Protein AF-A0A830CM87-F1 (afdb_monomer_lite)

Radius of gyration: 23.85 Å; chains: 1; bounding box: 77×31×30 Å

InterPro domains:
  IPR001005 SANT/Myb domain [cd00167] (1-40)
  IPR009057 Homedomain-like superfamily [SSF46689] (1-47)
  IPR044636 Transcription factor RADIALIS-like [PTHR43952] (1-66)

Organism: NCBI:txid374723

pLDDT: mean 82.67, std 16.35, range [39.31, 95.75]

Secondary structure (DSSP, 8-state):
-HHHHHHHS-TTSTTHHHHHHHHHSSS-HHHHHHHHHHHHHHHHHHHTT-SPPP-------------------

Foldseek 3Di:
DLVVLCVVQDPVRPVSLCSSCVVVVPDHSVRSVVVVVVVVVVVVCVVVCVDPDPPDDPPDPPPPPDPPDPDDD

Structure (mmCIF, N/CA/C/O backbone):
data_AF-A0A830CM87-F1
#
_entry.id   AF-A0A830CM87-F1
#
loop_
_atom_site.group_PDB
_atom_site.id
_atom_site.type_symbol
_atom_site.label_atom_id
_atom_site.label_alt_id
_atom_site.label_comp_id
_atom_site.label_asym_id
_atom_site.label_entity_id
_atom_site.label_seq_id
_atom_site.pdbx_PDB_ins_code
_atom_site.Cartn_x
_atom_site.Cartn_y
_atom_site.Cartn_z
_atom_site.occupancy
_atom_site.B_iso_or_equiv
_atom_site.auth_seq_id
_atom_site.auth_comp_id
_atom_site.auth_asym_id
_atom_site.auth_atom_id
_atom_site.pdbx_PDB_model_num
ATOM 1 N N . MET A 1 1 ? -1.686 8.603 -5.697 1.00 76.62 1 MET A N 1
ATOM 2 C CA . MET A 1 1 ? -0.404 8.260 -6.366 1.00 76.62 1 MET A CA 1
ATOM 3 C C . MET A 1 1 ? 0.071 6.864 -5.971 1.00 76.62 1 MET A C 1
A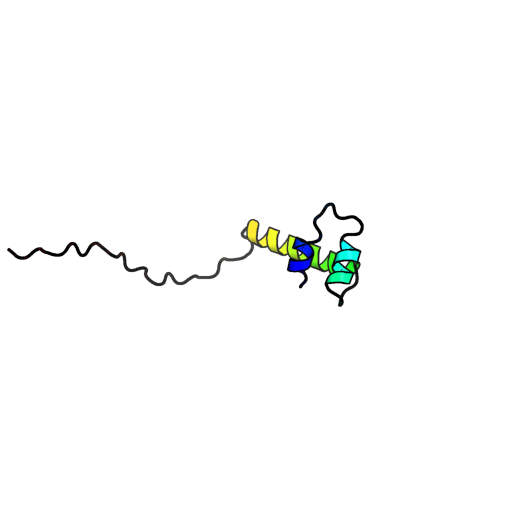TOM 5 O O . MET A 1 1 ? 0.359 6.080 -6.863 1.00 76.62 1 MET A O 1
ATOM 9 N N . PHE A 1 2 ? 0.164 6.524 -4.676 1.00 88.44 2 PHE A N 1
ATOM 10 C CA . PHE A 1 2 ? 0.569 5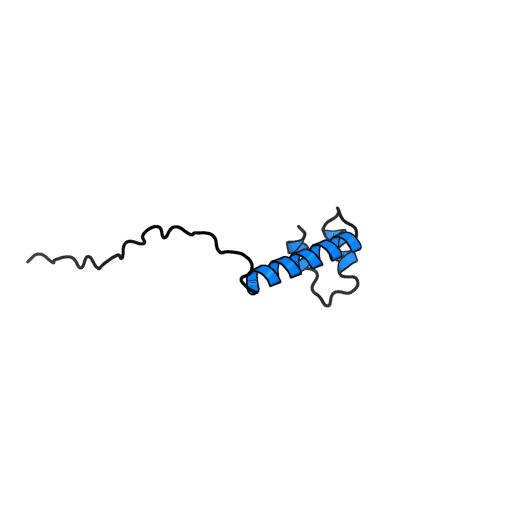.175 -4.245 1.00 88.44 2 PHE A CA 1
ATOM 11 C C . PHE A 1 2 ? -0.570 4.155 -4.395 1.00 88.44 2 PHE A C 1
ATOM 13 O O . PHE A 1 2 ? -0.379 3.081 -4.951 1.00 88.44 2 PHE A O 1
ATOM 20 N N . GLU A 1 3 ? -1.771 4.527 -3.971 1.00 89.12 3 GLU A N 1
ATOM 21 C CA . GLU A 1 3 ? -2.994 3.725 -4.019 1.00 89.12 3 GLU A CA 1
ATOM 22 C C . GLU A 1 3 ? -3.426 3.455 -5.464 1.00 89.12 3 GLU A C 1
ATOM 24 O O . GLU A 1 3 ? -3.747 2.323 -5.815 1.00 89.12 3 GLU A O 1
ATOM 29 N N . ASP A 1 4 ? -3.333 4.471 -6.327 1.00 90.62 4 ASP A N 1
ATOM 30 C CA . ASP A 1 4 ? -3.576 4.321 -7.767 1.00 90.62 4 ASP A CA 1
ATOM 31 C C . ASP A 1 4 ? -2.611 3.300 -8.386 1.00 90.62 4 ASP A C 1
ATOM 33 O O . ASP A 1 4 ? -3.000 2.477 -9.210 1.00 90.62 4 ASP A O 1
ATOM 37 N N . ALA A 1 5 ? -1.346 3.306 -7.953 1.00 91.81 5 ALA A N 1
ATOM 38 C CA . ALA A 1 5 ? -0.365 2.334 -8.410 1.00 91.81 5 ALA A CA 1
ATOM 39 C C . ALA A 1 5 ? -0.650 0.924 -7.854 1.00 91.81 5 ALA A C 1
ATOM 41 O O . ALA A 1 5 ? -0.447 -0.053 -8.571 1.00 91.81 5 ALA A O 1
ATOM 42 N N . LEU A 1 6 ? -1.179 0.790 -6.631 1.00 92.38 6 LEU A N 1
ATOM 43 C CA . LEU A 1 6 ? -1.638 -0.501 -6.095 1.00 92.38 6 LEU A CA 1
ATOM 44 C C . LEU A 1 6 ? -2.828 -1.078 -6.872 1.00 92.38 6 LEU A C 1
ATOM 46 O O . LEU A 1 6 ? -2.956 -2.298 -6.940 1.00 92.38 6 LEU A O 1
ATOM 50 N N . ALA A 1 7 ? -3.675 -0.226 -7.457 1.00 91.25 7 ALA A N 1
ATOM 51 C CA . ALA A 1 7 ? -4.789 -0.658 -8.301 1.00 91.25 7 ALA A CA 1
ATOM 52 C C . ALA A 1 7 ? -4.325 -1.199 -9.666 1.00 91.25 7 ALA A C 1
ATOM 54 O O . ALA A 1 7 ? -4.992 -2.055 -10.243 1.00 91.25 7 ALA A O 1
ATOM 55 N N . VAL A 1 8 ? -3.188 -0.714 -10.177 1.00 92.62 8 VAL A N 1
ATOM 56 C CA . VAL A 1 8 ? -2.598 -1.158 -11.453 1.00 92.62 8 VAL A CA 1
ATOM 57 C C . VAL A 1 8 ? -1.697 -2.384 -11.273 1.00 92.62 8 VAL A C 1
ATOM 59 O O . VAL A 1 8 ? -1.725 -3.287 -12.103 1.00 92.62 8 VAL A O 1
ATOM 62 N N . TYR A 1 9 ? -0.897 -2.419 -10.202 1.00 92.25 9 TYR A N 1
ATOM 63 C CA . TYR A 1 9 ? 0.045 -3.502 -9.906 1.00 92.25 9 TYR A CA 1
ATOM 64 C C . TYR A 1 9 ? -0.473 -4.359 -8.746 1.00 92.25 9 TYR A C 1
ATOM 66 O O . TYR A 1 9 ? -0.229 -4.084 -7.559 1.00 92.25 9 TYR A O 1
ATOM 74 N N . ASP A 1 10 ? -1.196 -5.414 -9.108 1.00 90.50 10 ASP A N 1
ATOM 75 C CA . ASP A 1 10 ? -1.751 -6.394 -8.180 1.00 90.50 10 ASP A CA 1
ATOM 76 C C . ASP A 1 10 ? -0.668 -7.241 -7.479 1.00 90.50 10 ASP A C 1
ATOM 78 O O . ASP A 1 10 ? 0.536 -7.019 -7.620 1.00 90.50 10 ASP A O 1
ATOM 82 N N . ARG A 1 11 ? -1.096 -8.204 -6.655 1.00 88.88 11 ARG A N 1
ATOM 83 C CA . ARG A 1 11 ? -0.185 -9.045 -5.860 1.00 88.88 11 ARG A CA 1
ATOM 84 C C . ARG A 1 11 ? 0.626 -10.034 -6.697 1.00 88.88 11 ARG A C 1
ATOM 86 O O . ARG A 1 11 ? 1.703 -10.416 -6.249 1.00 88.88 11 ARG A O 1
ATOM 93 N N . ASP A 1 12 ? 0.123 -10.415 -7.866 1.00 91.94 12 ASP A N 1
ATOM 94 C CA . ASP A 1 12 ? 0.726 -11.435 -8.728 1.00 91.94 12 ASP A CA 1
ATOM 95 C C . ASP A 1 12 ? 1.673 -10.821 -9.771 1.00 91.94 12 ASP A C 1
ATOM 97 O O . ASP A 1 12 ? 2.433 -11.529 -10.432 1.00 91.94 12 ASP A O 1
ATOM 101 N N . THR A 1 13 ? 1.678 -9.490 -9.881 1.00 93.25 13 THR A N 1
ATOM 102 C CA . THR A 1 13 ? 2.604 -8.718 -10.707 1.00 93.25 13 THR A CA 1
ATOM 103 C C . THR A 1 13 ? 4.069 -9.053 -10.362 1.00 93.25 13 THR A C 1
ATOM 105 O O . THR A 1 13 ? 4.524 -8.769 -9.248 1.00 93.25 13 THR A O 1
ATOM 108 N N . PRO A 1 14 ? 4.867 -9.582 -11.311 1.00 94.62 14 PRO A N 1
ATOM 109 C CA . PRO A 1 14 ? 6.302 -9.776 -11.119 1.00 94.62 14 PRO A CA 1
ATOM 110 C C . PRO A 1 14 ? 7.004 -8.451 -10.823 1.00 94.62 14 PRO A C 1
ATOM 112 O O . PRO A 1 14 ? 6.631 -7.408 -11.361 1.00 94.62 14 PRO A O 1
ATOM 115 N N . ASP A 1 15 ? 8.015 -8.474 -9.953 1.00 93.75 15 ASP A N 1
ATOM 116 C CA . ASP A 1 15 ? 8.768 -7.277 -9.552 1.00 93.75 15 ASP A CA 1
ATOM 117 C C . ASP A 1 15 ? 7.882 -6.110 -9.078 1.00 93.75 15 ASP A C 1
ATOM 119 O O . ASP A 1 15 ? 8.242 -4.936 -9.207 1.00 93.75 15 ASP A O 1
ATOM 123 N N . ARG A 1 16 ? 6.719 -6.432 -8.489 1.00 94.88 16 ARG A N 1
ATOM 124 C CA . ARG A 1 16 ? 5.682 -5.487 -8.048 1.00 94.88 16 ARG A CA 1
ATOM 125 C C . ARG A 1 16 ? 6.240 -4.229 -7.386 1.00 94.88 16 ARG A C 1
ATOM 127 O O . ARG A 1 16 ? 5.857 -3.119 -7.743 1.00 94.88 16 ARG A O 1
ATOM 134 N N . TRP A 1 17 ? 7.154 -4.397 -6.431 1.00 94.75 17 TRP A N 1
ATOM 135 C CA . TRP A 1 17 ? 7.716 -3.291 -5.652 1.00 94.75 17 TRP A CA 1
ATOM 136 C C . TRP A 1 17 ? 8.563 -2.338 -6.492 1.00 94.75 17 TRP A C 1
ATOM 138 O O . TRP A 1 17 ? 8.485 -1.127 -6.297 1.00 94.75 17 TRP A O 1
ATOM 148 N N . HIS A 1 18 ? 9.317 -2.860 -7.460 1.00 94.56 18 HIS A N 1
ATOM 149 C CA . HIS A 1 18 ? 10.079 -2.040 -8.397 1.00 94.56 18 HIS A CA 1
ATOM 150 C C . HIS A 1 18 ? 9.144 -1.284 -9.346 1.00 94.56 18 HIS A C 1
ATOM 152 O O . HIS A 1 18 ? 9.348 -0.095 -9.585 1.00 94.56 18 HIS A O 1
ATOM 158 N N . ASN A 1 19 ? 8.080 -1.933 -9.827 1.00 92.94 19 ASN A N 1
ATOM 159 C CA . ASN A 1 19 ? 7.071 -1.293 -10.675 1.00 92.94 19 ASN A CA 1
ATOM 160 C C . ASN A 1 19 ? 6.322 -0.171 -9.936 1.00 92.94 19 ASN A C 1
ATOM 162 O O . ASN A 1 19 ? 6.180 0.933 -10.467 1.00 92.94 19 ASN A O 1
ATOM 166 N N . LEU A 1 20 ? 5.932 -0.413 -8.682 1.00 92.69 20 LEU A N 1
ATOM 167 C CA . LEU A 1 20 ? 5.331 0.582 -7.791 1.00 92.69 20 LEU A CA 1
ATOM 168 C C . LEU A 1 20 ? 6.272 1.761 -7.523 1.00 92.69 20 LEU A C 1
ATOM 170 O O . LEU A 1 20 ? 5.864 2.911 -7.662 1.00 92.69 20 LEU A O 1
ATOM 174 N N . ALA A 1 21 ? 7.535 1.497 -7.180 1.00 93.62 21 ALA A N 1
ATOM 175 C CA . ALA A 1 21 ? 8.543 2.536 -6.964 1.00 93.62 21 ALA A CA 1
ATOM 176 C C . ALA A 1 21 ? 8.708 3.429 -8.197 1.00 93.62 21 ALA A C 1
ATOM 178 O O . ALA A 1 21 ? 8.714 4.657 -8.089 1.00 93.62 21 ALA A O 1
ATOM 179 N N . ARG A 1 22 ? 8.748 2.816 -9.383 1.00 92.69 22 ARG A N 1
ATOM 180 C CA . ARG A 1 22 ? 8.866 3.532 -10.655 1.00 92.69 22 ARG A CA 1
ATOM 181 C C . ARG A 1 22 ? 7.627 4.368 -10.977 1.00 92.69 22 ARG A C 1
ATOM 183 O O . ARG A 1 22 ? 7.771 5.469 -11.495 1.00 92.69 22 ARG A O 1
ATOM 190 N N . ALA A 1 23 ? 6.431 3.873 -10.655 1.00 91.00 23 ALA A N 1
ATOM 191 C CA . ALA A 1 23 ? 5.175 4.596 -10.860 1.00 91.00 23 ALA A CA 1
ATOM 192 C C . ALA A 1 23 ? 4.993 5.770 -9.884 1.00 91.00 23 ALA A C 1
ATOM 194 O O . ALA A 1 23 ? 4.490 6.821 -10.267 1.00 91.00 23 ALA A O 1
ATOM 195 N N . VAL A 1 24 ? 5.431 5.607 -8.634 1.00 88.19 24 VAL A N 1
ATOM 196 C CA . VAL A 1 24 ? 5.358 6.645 -7.591 1.00 88.19 24 VAL A CA 1
ATOM 197 C C . VAL A 1 24 ? 6.4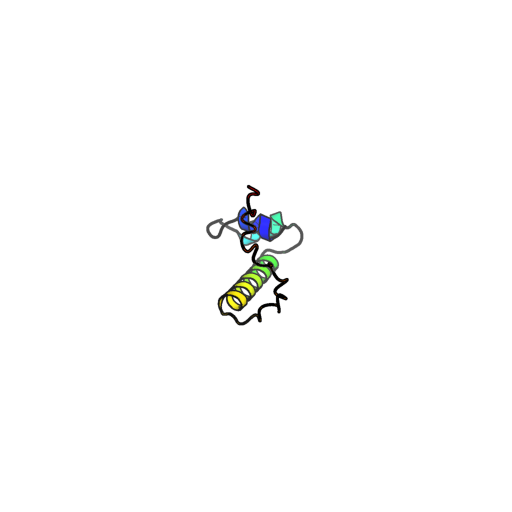87 7.678 -7.737 1.00 88.19 24 VAL A C 1
ATOM 199 O O . VAL A 1 24 ? 6.379 8.793 -7.226 1.00 88.19 24 VAL A O 1
ATOM 202 N N . GLY A 1 25 ? 7.578 7.322 -8.425 1.00 85.00 25 GLY A N 1
ATOM 203 C CA . GLY A 1 25 ? 8.643 8.224 -8.884 1.00 85.00 25 GLY A CA 1
ATOM 204 C C . GLY A 1 25 ? 9.519 8.855 -7.794 1.00 85.00 25 GLY A C 1
ATOM 205 O O . GLY A 1 25 ? 10.465 9.566 -8.115 1.00 85.00 25 GLY A O 1
ATOM 206 N N . SER A 1 26 ? 9.222 8.617 -6.513 1.00 81.44 26 SER A N 1
ATOM 207 C CA . SER A 1 26 ? 9.817 9.333 -5.370 1.00 81.44 26 SER A CA 1
ATOM 208 C C . SER A 1 26 ? 10.352 8.425 -4.258 1.00 81.44 26 SER A C 1
ATOM 210 O O . SER A 1 26 ? 10.799 8.928 -3.230 1.00 81.44 26 SER A O 1
ATOM 212 N N . LYS A 1 27 ? 10.281 7.099 -4.427 1.00 86.50 27 LYS A N 1
ATOM 213 C CA . LYS A 1 27 ? 10.602 6.110 -3.387 1.00 86.50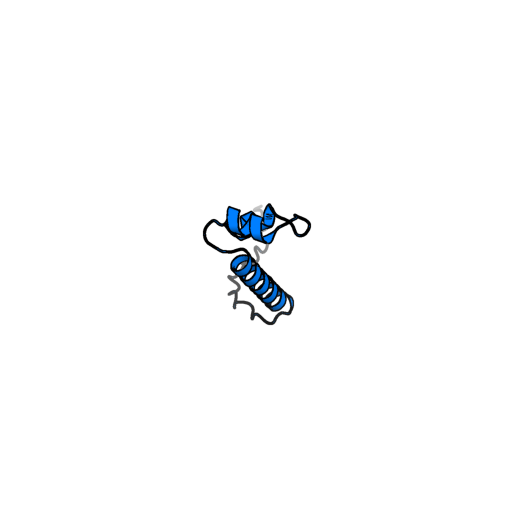 27 LYS A CA 1
ATOM 214 C C . LYS A 1 27 ? 11.344 4.915 -3.973 1.00 86.50 27 LYS A C 1
ATOM 216 O O . LYS A 1 27 ? 11.115 4.574 -5.132 1.00 86.50 27 LYS A O 1
ATOM 221 N N . THR A 1 28 ? 12.180 4.254 -3.174 1.00 94.56 28 THR A N 1
ATOM 222 C CA . THR A 1 28 ? 12.775 2.957 -3.549 1.00 94.56 28 THR A CA 1
ATOM 223 C C . THR A 1 28 ? 11.779 1.807 -3.368 1.00 94.56 28 THR A C 1
ATOM 225 O O . THR A 1 28 ? 10.746 1.961 -2.709 1.00 94.56 28 THR A O 1
ATOM 228 N N . ALA A 1 29 ? 12.080 0.631 -3.928 1.00 93.75 29 ALA A N 1
ATOM 229 C CA . ALA A 1 29 ? 11.241 -0.561 -3.779 1.00 93.75 29 ALA A CA 1
ATOM 230 C C . ALA A 1 29 ? 11.061 -0.961 -2.301 1.00 93.75 29 ALA A C 1
ATOM 232 O O . ALA A 1 29 ? 9.966 -1.337 -1.881 1.00 93.75 29 ALA A O 1
ATOM 233 N N . GLU A 1 30 ? 12.105 -0.811 -1.488 1.00 94.56 30 GLU A N 1
ATOM 234 C CA . GLU A 1 30 ? 12.092 -1.082 -0.048 1.00 94.56 30 GLU A CA 1
ATOM 235 C C . GLU A 1 30 ? 11.195 -0.093 0.700 1.00 94.56 30 GLU A C 1
ATOM 237 O O . GLU A 1 30 ? 10.419 -0.481 1.574 1.00 94.56 30 GLU A O 1
ATOM 242 N N . GLU A 1 31 ? 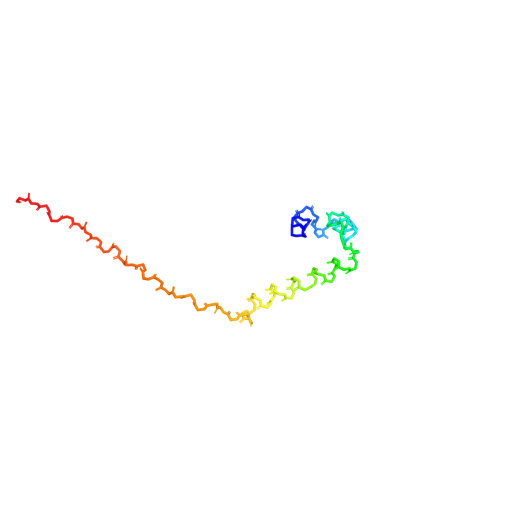11.263 1.193 0.352 1.00 94.81 31 GLU A N 1
ATOM 243 C CA . GLU A 1 31 ? 10.418 2.215 0.967 1.00 94.81 31 GLU A CA 1
ATOM 244 C C . GLU A 1 31 ? 8.943 2.032 0.617 1.00 94.81 31 GLU A C 1
ATOM 246 O O . GLU A 1 31 ? 8.082 2.221 1.478 1.00 94.81 31 GLU A O 1
ATOM 251 N N . VAL A 1 32 ? 8.662 1.645 -0.628 1.00 94.12 32 VAL A N 1
ATOM 252 C CA . VAL A 1 32 ? 7.325 1.271 -1.101 1.00 94.12 32 VAL A CA 1
ATOM 253 C C . VAL A 1 32 ? 6.813 0.058 -0.331 1.00 94.12 32 VAL A C 1
ATOM 255 O O . VAL A 1 32 ? 5.692 0.098 0.173 1.00 94.12 32 VAL A O 1
ATOM 258 N N . LYS A 1 33 ? 7.630 -0.990 -0.179 1.00 94.12 33 LYS A N 1
ATOM 259 C CA . LYS A 1 33 ? 7.260 -2.190 0.580 1.00 94.12 33 LYS A CA 1
ATOM 260 C C . LYS A 1 33 ? 6.949 -1.859 2.043 1.00 94.12 33 LYS A C 1
ATOM 262 O O . LYS A 1 33 ? 5.897 -2.238 2.542 1.00 94.12 33 LYS A O 1
ATOM 267 N N . ARG A 1 34 ? 7.804 -1.077 2.709 1.00 95.75 34 ARG A N 1
ATOM 268 C CA . ARG A 1 34 ? 7.570 -0.623 4.092 1.00 95.75 34 ARG A CA 1
ATOM 269 C C . ARG A 1 34 ? 6.292 0.208 4.219 1.00 95.75 34 ARG A C 1
ATOM 271 O O . ARG A 1 34 ? 5.611 0.151 5.237 1.00 95.75 34 ARG A O 1
ATOM 278 N N . HIS A 1 35 ? 5.980 1.028 3.217 1.00 93.69 35 HIS A N 1
ATOM 279 C CA . HIS A 1 35 ? 4.746 1.809 3.225 1.00 93.69 35 H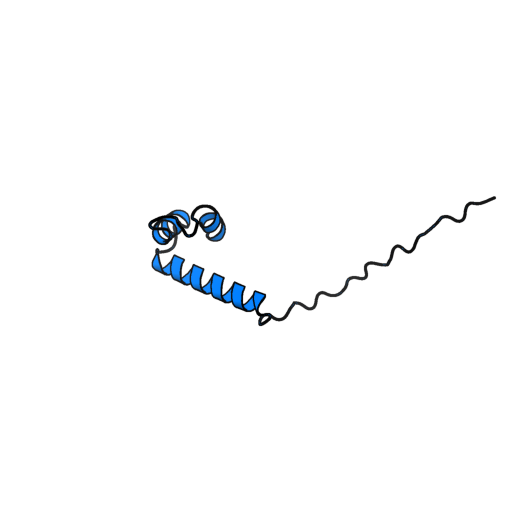IS A CA 1
ATOM 280 C C . HIS A 1 35 ? 3.511 0.917 3.065 1.00 93.69 35 HIS A C 1
ATOM 282 O O . HIS A 1 35 ? 2.529 1.116 3.773 1.00 93.69 35 HIS A O 1
ATOM 288 N N . TYR A 1 36 ? 3.596 -0.099 2.203 1.00 94.56 36 TYR A N 1
ATOM 289 C CA . TYR A 1 36 ? 2.560 -1.116 2.066 1.00 94.56 36 TYR A CA 1
ATOM 290 C C . TYR A 1 36 ? 2.327 -1.887 3.372 1.00 94.56 36 TYR A C 1
ATOM 292 O O . TYR A 1 36 ? 1.183 -2.067 3.766 1.00 94.56 36 TYR A O 1
ATOM 300 N N . GLU A 1 37 ? 3.387 -2.303 4.069 1.00 95.44 37 GLU A N 1
ATOM 301 C CA . GLU A 1 37 ? 3.273 -3.021 5.350 1.00 95.44 37 GLU A CA 1
ATOM 302 C C . GLU A 1 37 ? 2.511 -2.201 6.402 1.00 95.44 37 GLU A C 1
ATOM 304 O O . GLU A 1 37 ? 1.616 -2.729 7.055 1.00 95.44 37 GLU A O 1
ATOM 309 N N . LYS A 1 38 ? 2.788 -0.895 6.501 1.00 95.25 38 LYS A N 1
ATOM 310 C CA . LYS A 1 38 ? 2.036 0.013 7.384 1.00 95.25 38 LYS A CA 1
ATOM 311 C C . LYS A 1 38 ? 0.570 0.140 6.988 1.00 95.25 38 LYS A C 1
ATOM 313 O O . LYS A 1 38 ? -0.292 0.139 7.852 1.00 95.25 38 LYS A O 1
ATOM 318 N N . LEU A 1 39 ? 0.289 0.229 5.688 1.00 93.94 39 LEU A N 1
ATOM 319 C CA . LEU A 1 39 ? -1.086 0.295 5.198 1.00 93.94 39 LEU A CA 1
ATOM 320 C C . LEU A 1 39 ? -1.873 -0.968 5.579 1.00 93.94 39 LEU A C 1
ATOM 322 O O . LEU A 1 39 ? -3.037 -0.870 5.954 1.00 93.94 39 LEU A O 1
ATOM 326 N N . VAL A 1 40 ? -1.244 -2.144 5.503 1.00 94.44 40 VAL A N 1
ATOM 327 C CA . VAL A 1 40 ? -1.860 -3.401 5.951 1.00 94.44 40 VAL A CA 1
ATOM 328 C C . VAL A 1 40 ? -2.115 -3.372 7.459 1.00 94.44 40 VAL A C 1
ATOM 330 O O . VAL A 1 40 ? -3.227 -3.675 7.876 1.00 94.44 40 VAL A O 1
ATOM 333 N N . GLU A 1 41 ? -1.134 -2.950 8.261 1.00 95.75 41 GLU A N 1
ATOM 334 C CA . GLU A 1 41 ? -1.288 -2.817 9.717 1.00 95.75 41 GLU A CA 1
ATOM 335 C C . GLU A 1 41 ? -2.440 -1.868 10.094 1.00 95.75 41 GLU A C 1
ATOM 337 O O . GLU A 1 41 ? -3.252 -2.187 10.964 1.00 95.75 41 GLU A O 1
ATOM 342 N N . ASP A 1 42 ? -2.555 -0.729 9.409 1.00 93.38 42 ASP A N 1
ATOM 343 C CA . ASP A 1 42 ? -3.634 0.238 9.620 1.00 93.38 42 ASP A CA 1
ATOM 344 C C . ASP A 1 42 ? -5.010 -0.367 9.291 1.00 93.38 42 ASP A C 1
ATOM 346 O O . ASP A 1 42 ? -5.961 -0.205 10.060 1.00 93.38 42 ASP A O 1
ATOM 350 N N . ILE A 1 43 ? -5.125 -1.097 8.174 1.00 93.88 43 ILE A N 1
ATOM 351 C CA . ILE A 1 43 ? -6.364 -1.792 7.787 1.00 93.88 43 ILE A CA 1
ATOM 352 C C . ILE A 1 43 ? -6.736 -2.837 8.841 1.00 93.88 43 ILE A C 1
ATOM 354 O O . ILE A 1 43 ? -7.867 -2.836 9.325 1.00 93.88 43 ILE A O 1
ATOM 358 N N . GLU A 1 44 ? -5.786 -3.670 9.264 1.00 95.06 44 GLU A N 1
ATOM 359 C CA . GLU A 1 44 ? -6.007 -4.676 10.307 1.00 95.06 44 GLU A CA 1
ATOM 360 C C . GLU A 1 44 ? -6.432 -4.034 11.636 1.00 95.06 44 GLU A C 1
ATOM 362 O O . GLU A 1 44 ? -7.307 -4.549 12.341 1.00 95.06 44 GLU A O 1
ATOM 367 N N . ALA A 1 45 ? -5.858 -2.884 11.996 1.00 93.56 45 ALA A N 1
ATOM 368 C CA . ALA A 1 45 ? -6.251 -2.136 13.186 1.00 93.56 45 ALA A CA 1
ATOM 369 C C . ALA A 1 45 ? -7.690 -1.597 13.092 1.00 93.56 45 ALA A C 1
ATOM 371 O O . ALA A 1 45 ? -8.427 -1.633 14.084 1.00 93.56 45 ALA A O 1
ATOM 372 N N . ILE A 1 46 ? -8.111 -1.126 11.915 1.00 91.94 46 ILE A N 1
ATOM 373 C CA . ILE A 1 46 ? -9.487 -0.674 11.666 1.00 91.94 46 ILE A CA 1
ATOM 374 C C . ILE A 1 46 ? -10.458 -1.858 11.731 1.00 91.94 46 ILE A C 1
ATOM 376 O O . ILE A 1 46 ? -11.442 -1.803 12.469 1.00 91.94 46 ILE A O 1
ATOM 380 N N . GLU A 1 47 ? -10.174 -2.941 11.006 1.00 92.00 47 GLU A N 1
ATOM 381 C CA . GLU A 1 47 ? -11.036 -4.128 10.915 1.00 92.00 47 GLU A CA 1
ATOM 382 C C . GLU A 1 47 ? -11.176 -4.860 12.255 1.00 92.00 47 GLU A C 1
ATOM 384 O O . GLU A 1 47 ? -12.249 -5.368 12.582 1.00 92.00 47 GLU A O 1
ATOM 389 N N . SER A 1 48 ? -10.123 -4.860 13.079 1.00 94.00 48 SER A N 1
ATOM 390 C CA . SER A 1 48 ? -10.154 -5.423 14.436 1.00 94.00 48 SER A CA 1
ATOM 391 C C . SER A 1 48 ? -10.820 -4.515 15.478 1.00 94.00 48 SER A C 1
ATOM 393 O O . SER A 1 48 ? -10.879 -4.876 16.655 1.00 94.00 48 SER A O 1
ATOM 395 N N . GLY A 1 49 ? -11.319 -3.338 15.081 1.00 88.31 49 GLY A N 1
ATOM 396 C CA . GLY A 1 49 ? -11.980 -2.394 15.984 1.00 88.31 49 GLY A CA 1
ATOM 397 C C . GLY A 1 49 ? -11.037 -1.734 16.995 1.00 88.31 49 GLY A C 1
ATOM 398 O O . GLY A 1 49 ? -11.495 -1.209 18.010 1.00 88.31 49 GLY A O 1
ATOM 399 N N . ARG A 1 50 ? -9.719 -1.750 16.742 1.00 88.69 50 ARG A N 1
ATOM 400 C CA . ARG A 1 50 ? -8.712 -1.073 17.582 1.00 88.69 50 ARG A CA 1
ATOM 401 C C . ARG A 1 50 ? -8.680 0.436 17.352 1.00 88.69 50 ARG A C 1
ATOM 403 O O . ARG A 1 50 ? -8.134 1.165 18.178 1.00 88.69 50 ARG A O 1
ATOM 410 N N . VAL A 1 51 ? -9.279 0.909 16.261 1.00 84.00 51 VAL A N 1
ATOM 411 C CA . VAL A 1 51 ? -9.466 2.334 15.981 1.00 84.00 51 VAL A CA 1
ATOM 412 C C . VAL A 1 51 ? -10.833 2.780 16.520 1.00 84.00 51 VAL A C 1
ATOM 414 O O . VAL A 1 51 ? -11.861 2.287 16.051 1.00 84.00 51 VAL A O 1
ATOM 417 N N . PRO A 1 52 ? -10.890 3.703 17.501 1.00 85.00 52 PRO A N 1
ATOM 418 C CA . PRO A 1 52 ? -12.158 4.194 18.020 1.00 85.00 52 PRO A CA 1
ATOM 419 C C . PRO A 1 52 ? -12.916 4.952 16.928 1.00 85.00 52 PRO A C 1
ATOM 421 O O . PRO A 1 52 ? -12.378 5.864 16.298 1.00 85.00 52 PRO A O 1
ATOM 424 N N . LEU A 1 53 ? -14.188 4.602 16.731 1.00 81.81 53 LEU A N 1
ATOM 425 C CA . LEU A 1 53 ? -15.041 5.317 15.789 1.00 81.81 53 LEU A CA 1
ATOM 426 C C . LEU A 1 53 ? -15.187 6.786 16.219 1.00 81.81 53 LEU A C 1
ATOM 428 O O . LEU A 1 53 ? -15.402 7.060 17.408 1.00 81.81 53 LEU A O 1
ATOM 432 N N . PRO A 1 54 ? -15.128 7.743 15.275 1.00 83.81 54 PRO A N 1
ATOM 433 C CA . PRO A 1 54 ? -15.465 9.125 15.568 1.00 83.81 54 PRO A CA 1
ATOM 434 C C . PRO A 1 54 ? -16.854 9.221 16.201 1.00 83.81 54 PRO A C 1
ATOM 436 O O . PRO A 1 54 ? -17.781 8.491 15.838 1.00 83.81 54 PRO A O 1
ATOM 439 N N . LYS A 1 55 ? -17.028 10.158 17.138 1.00 85.25 55 LYS A N 1
ATOM 440 C CA . LYS A 1 55 ? -18.355 10.506 17.656 1.00 85.25 55 LYS A CA 1
ATOM 441 C C . LYS A 1 55 ? -19.120 11.242 16.559 1.00 85.25 55 LYS A C 1
ATOM 443 O O . LYS A 1 55 ? -19.134 12.469 16.515 1.00 85.25 55 LYS A O 1
ATOM 448 N N . TYR A 1 56 ? -19.733 10.490 15.653 1.00 79.69 56 TYR A N 1
ATOM 449 C CA . TYR A 1 56 ? -20.656 11.047 14.679 1.00 79.69 56 TYR A CA 1
ATOM 450 C C . TYR A 1 56 ? -21.869 11.568 15.445 1.00 79.69 56 TYR A C 1
ATOM 452 O O . TYR A 1 56 ? -22.693 10.797 15.943 1.00 79.69 56 TYR A O 1
ATOM 460 N N . ASN A 1 57 ? -21.958 12.891 15.585 1.00 77.25 57 ASN A N 1
ATOM 461 C CA . ASN A 1 57 ? -23.173 13.524 16.067 1.00 77.25 57 ASN A CA 1
ATOM 462 C C . ASN A 1 57 ? -24.293 13.071 15.136 1.00 77.25 57 ASN A C 1
ATOM 464 O O . ASN A 1 57 ? -24.241 13.336 13.936 1.00 77.25 57 ASN A O 1
ATOM 468 N N . LYS A 1 58 ? -25.287 12.369 15.683 1.00 68.31 58 LYS A N 1
ATOM 469 C CA . LYS A 1 58 ? -26.520 12.064 14.964 1.00 68.31 58 LYS A CA 1
ATOM 470 C C . LYS A 1 58 ? -27.216 13.401 14.723 1.00 68.31 58 LYS A C 1
ATOM 472 O O . LYS A 1 58 ? -28.006 13.858 15.547 1.00 68.31 58 LYS A O 1
ATOM 477 N N . SER A 1 59 ? -26.865 14.090 13.641 1.00 66.75 59 SER A N 1
ATOM 478 C CA . SER A 1 59 ? -27.707 15.143 13.102 1.00 66.75 59 SER A CA 1
ATOM 479 C C . SER A 1 59 ? -29.058 14.487 12.861 1.00 66.75 59 SER A C 1
ATOM 481 O O . SER A 1 59 ? -29.178 13.503 12.136 1.00 66.75 59 SER A O 1
ATOM 483 N N . HIS A 1 60 ? -30.041 14.970 13.612 1.00 60.94 60 HIS A N 1
ATOM 484 C CA . HIS A 1 60 ? -31.396 14.469 13.661 1.00 60.94 60 HIS A CA 1
ATOM 485 C C . HIS A 1 60 ? -31.940 14.388 12.234 1.00 60.94 60 HIS A C 1
ATOM 487 O O . HIS A 1 60 ? -32.363 15.400 11.670 1.00 60.94 60 HIS A O 1
ATOM 493 N N . VAL A 1 61 ? -31.956 13.189 11.650 1.00 58.16 61 VAL A N 1
ATOM 494 C CA . VAL A 1 61 ? -32.904 12.893 10.585 1.00 58.16 61 VAL A CA 1
ATOM 495 C C . VAL A 1 61 ? -34.245 12.966 11.291 1.00 58.16 61 VAL A C 1
ATOM 497 O O . VAL A 1 61 ? -34.639 12.035 11.984 1.00 58.16 61 VAL A O 1
ATOM 500 N N . LYS A 1 62 ? -34.885 14.140 11.238 1.00 49.62 62 LYS A N 1
ATOM 501 C CA . LYS A 1 62 ? -36.283 14.272 11.625 1.00 49.62 62 LYS A CA 1
ATOM 502 C C . LYS A 1 62 ? -37.008 13.234 10.792 1.00 49.62 62 LYS A C 1
ATOM 504 O O . LYS A 1 62 ? -37.040 13.366 9.567 1.00 49.62 62 LYS A O 1
ATOM 509 N N . ASP A 1 63 ? -37.525 12.207 11.455 1.00 51.69 63 ASP A N 1
ATOM 510 C CA . ASP A 1 63 ? -38.498 11.302 10.881 1.00 51.69 63 ASP A CA 1
ATOM 511 C C . ASP A 1 63 ? -39.509 12.170 10.135 1.00 51.69 63 ASP A C 1
ATOM 513 O O . ASP A 1 63 ? -40.258 12.939 10.747 1.00 51.69 63 ASP A O 1
ATOM 517 N N . LYS A 1 64 ? -39.499 12.111 8.798 1.00 49.19 64 LYS A N 1
ATOM 518 C CA . LYS A 1 64 ? -40.608 12.601 7.984 1.00 49.19 64 LYS A CA 1
ATOM 519 C C . LYS A 1 64 ? -41.767 11.648 8.248 1.00 49.19 64 LYS A C 1
ATOM 521 O O . LYS A 1 64 ? -42.112 10.808 7.423 1.00 49.19 64 LYS A O 1
ATOM 526 N N . LYS A 1 65 ? -42.345 11.769 9.443 1.00 47.03 65 LYS A N 1
ATOM 527 C CA . LYS A 1 65 ? -43.674 11.298 9.782 1.00 47.03 65 LYS A CA 1
ATOM 528 C C . LYS A 1 65 ? -44.611 12.070 8.867 1.00 47.03 65 LYS A C 1
ATOM 530 O O . LYS A 1 65 ? -44.966 13.203 9.161 1.00 47.03 65 LYS A O 1
ATOM 535 N N . ILE A 1 66 ? -44.869 11.476 7.706 1.00 52.50 66 ILE A N 1
ATOM 536 C CA . ILE A 1 66 ? -46.182 11.391 7.079 1.00 52.50 66 ILE A CA 1
ATOM 537 C C . ILE A 1 66 ? -47.044 12.619 7.417 1.00 52.50 66 ILE A C 1
ATOM 539 O O . ILE A 1 66 ? -47.906 12.566 8.290 1.00 52.50 66 ILE A O 1
ATOM 543 N N . MET A 1 67 ? -46.793 13.737 6.730 1.00 52.88 67 MET A N 1
ATOM 544 C CA . MET A 1 67 ? -47.869 14.679 6.439 1.00 52.88 67 MET A CA 1
ATOM 545 C C . MET A 1 67 ? -48.698 13.999 5.351 1.00 52.88 67 MET A C 1
ATOM 547 O O . MET A 1 67 ? -48.445 14.180 4.167 1.00 52.88 67 MET A O 1
ATOM 551 N N . VAL A 1 68 ? -49.597 13.101 5.759 1.00 56.88 68 VAL A N 1
ATOM 552 C CA . VAL A 1 68 ? -50.783 12.823 4.951 1.00 56.88 68 VAL A CA 1
ATOM 553 C C . VAL A 1 68 ? -51.645 14.052 5.154 1.00 56.88 68 VAL A C 1
ATOM 555 O O . VAL A 1 68 ? -52.100 14.317 6.268 1.00 56.88 68 VAL A O 1
ATOM 558 N N . ASP A 1 69 ? -51.738 14.846 4.095 1.00 52.88 69 ASP A N 1
ATOM 559 C CA . ASP A 1 69 ? -52.617 15.995 4.006 1.00 52.88 69 ASP A CA 1
ATOM 560 C C . ASP A 1 69 ? -54.018 15.615 4.504 1.00 52.88 69 ASP A C 1
ATOM 562 O O . ASP A 1 69 ? -54.630 14.650 4.042 1.00 52.88 69 ASP A O 1
ATOM 566 N N . GLN A 1 70 ? -54.516 16.377 5.478 1.00 48.12 70 GLN A N 1
ATOM 567 C CA . GLN A 1 70 ? -55.941 16.441 5.773 1.00 48.12 70 GLN A CA 1
ATOM 568 C C . GLN A 1 70 ? -56.629 17.037 4.543 1.00 48.12 70 GLN A C 1
ATOM 570 O O . GLN A 1 70 ? -56.630 18.256 4.340 1.00 48.12 70 GLN A O 1
ATOM 575 N N . GLU A 1 71 ? -57.191 16.163 3.711 1.00 51.53 71 GLU A N 1
ATOM 576 C CA . GLU A 1 71 ? -58.085 16.554 2.632 1.00 51.53 71 GLU A CA 1
ATOM 577 C C . GLU A 1 71 ? -59.289 17.296 3.231 1.00 51.53 71 GLU A C 1
ATOM 579 O O . GLU A 1 71 ? -60.010 16.793 4.094 1.00 51.53 71 GLU A O 1
ATOM 584 N N . HIS A 1 72 ? -59.448 18.545 2.801 1.00 39.31 72 HIS A N 1
ATOM 585 C CA . HIS A 1 72 ? -60.624 19.364 3.037 1.00 39.31 72 HIS A CA 1
ATOM 586 C C . HIS A 1 72 ? -61.762 18.909 2.107 1.00 39.31 72 HIS A C 1
ATOM 588 O O . HIS A 1 72 ? -61.752 19.286 0.934 1.00 39.31 72 HIS A O 1
ATOM 594 N N . ARG A 1 73 ? -62.768 18.197 2.630 1.00 50.56 73 ARG A N 1
ATOM 595 C CA . ARG A 1 73 ? -64.209 18.477 2.434 1.00 50.56 73 ARG A CA 1
ATOM 596 C C . ARG A 1 73 ? -65.100 17.532 3.226 1.00 50.56 73 ARG A C 1
ATOM 598 O O . ARG A 1 73 ? -64.822 16.318 3.225 1.00 50.56 73 ARG A O 1
#

Sequence (73 aa):
MFEDALAVYDRDTPDRWHNLARAVGSKTAEEVKRHYEKLVEDIEAIESGRVPLPKYNKSHVKDKKIMVDQEHR